Protein AF-A0A2R6DH13-F1 (afdb_monomer)

Secondary structure (DSSP, 8-state):
---------HHHHHHHHHHHHHT-SSS-TTTTTTS------TT--------EEEEEEEEEEESTT---------EEE-TT--------S--TT-EEEEEEEEEEESS---------

pLDDT: mean 70.2, std 15.45, range [41.0, 91.19]

Sequence (116 aa):
MTDDNFKLTRRKALAGLTTIGIAGVGAGMGTSALFSDEEEFENNSIEAGELDLFVDYATSVTQDGVDTGSTTNDGTIQGGVSGKYQISDVKPGDSGFLVFCPKIVDNPGWLFVGMH

Foldseek 3Di:
DDPPDPDCDPVNVVVVVVVVVVVPPPDDPPCCVVPVPPPPPPDPPPPVDDWWKKKWKFKDKDDPPDDFVFDGDTGMDTDPDDDDGDDGDDDVPMDMDMDIDMDTPDDDDDDDDDDD

Mean predicted aligned error: 17.82 Å

Solvent-accessible surface area (backbone atoms only — not comparable to full-atom values): 8038 Å² total; per-residue (Å²): 142,80,87,80,75,81,81,83,44,75,66,57,54,50,52,52,50,57,60,52,59,71,72,61,86,77,83,58,95,77,50,62,76,77,69,56,81,70,78,81,56,90,79,66,75,84,68,77,77,70,80,47,63,39,36,34,37,43,46,46,76,47,54,94,88,59,90,61,79,48,53,70,63,68,51,74,42,52,83,97,60,87,88,83,82,48,84,43,86,86,51,96,88,49,48,67,52,78,48,80,49,76,44,74,41,98,46,94,80,86,89,82,89,85,86,132

Structure (mmCIF, N/CA/C/O backbone):
data_AF-A0A2R6DH13-F1
#
_entry.id   AF-A0A2R6DH13-F1
#
loop_
_atom_site.group_PDB
_atom_site.id
_atom_site.type_symbol
_atom_site.label_atom_id
_atom_site.label_alt_id
_atom_site.label_comp_id
_atom_site.label_asym_id
_atom_site.label_entity_id
_atom_site.label_seq_id
_atom_site.pdbx_PDB_ins_co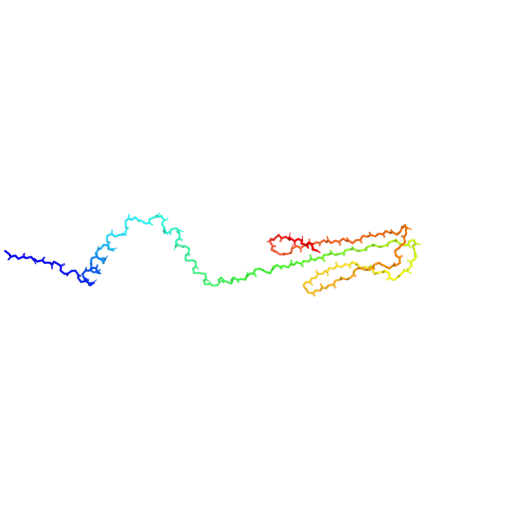de
_atom_site.Cartn_x
_atom_site.Cartn_y
_atom_site.Cartn_z
_atom_site.occupancy
_atom_site.B_iso_or_equiv
_atom_site.auth_seq_id
_atom_site.auth_comp_id
_atom_site.auth_asym_id
_atom_site.auth_atom_id
_atom_site.pdbx_PDB_model_num
ATOM 1 N N . MET A 1 1 ? -16.814 -10.954 90.587 1.00 43.72 1 MET A N 1
ATOM 2 C CA . MET A 1 1 ? -16.409 -11.792 89.443 1.00 43.72 1 MET A CA 1
ATOM 3 C C . MET A 1 1 ? -17.650 -12.075 88.626 1.00 43.72 1 MET A C 1
ATOM 5 O O . MET A 1 1 ? -18.471 -12.828 89.125 1.00 43.72 1 MET A O 1
ATOM 9 N N . THR A 1 2 ? -17.767 -11.459 87.446 1.00 43.88 2 THR A N 1
ATOM 10 C CA . THR A 1 2 ? -18.443 -12.034 86.269 1.00 43.88 2 THR A CA 1
ATOM 11 C C . THR A 1 2 ? -17.849 -11.341 85.042 1.00 43.88 2 THR A C 1
ATOM 13 O O . THR A 1 2 ? -18.184 -10.197 84.749 1.00 43.88 2 THR A O 1
ATOM 16 N N . ASP A 1 3 ? -16.900 -11.997 84.378 1.00 54.19 3 ASP A N 1
ATOM 17 C CA . ASP A 1 3 ? -16.375 -11.567 83.081 1.00 54.19 3 ASP A CA 1
ATOM 18 C C . ASP A 1 3 ? -17.314 -12.075 81.981 1.00 54.19 3 ASP A C 1
ATOM 20 O O . ASP A 1 3 ? -17.103 -13.141 81.394 1.00 54.19 3 ASP A O 1
ATOM 24 N N . ASP A 1 4 ? -18.380 -11.322 81.711 1.00 56.56 4 ASP A N 1
ATOM 25 C CA . ASP A 1 4 ? -19.284 -11.614 80.600 1.00 56.56 4 ASP A CA 1
ATOM 26 C C . ASP A 1 4 ? -18.628 -11.209 79.274 1.00 56.56 4 ASP A C 1
ATOM 28 O O . ASP A 1 4 ? -18.789 -10.108 78.746 1.00 56.56 4 ASP A O 1
ATOM 32 N N . ASN A 1 5 ? -17.852 -12.135 78.715 1.00 55.94 5 ASN A N 1
ATOM 33 C CA . ASN A 1 5 ? -17.324 -12.021 77.363 1.00 55.94 5 ASN A CA 1
ATOM 34 C C . ASN A 1 5 ? -18.485 -12.111 76.359 1.00 55.94 5 ASN A C 1
ATOM 36 O O . ASN A 1 5 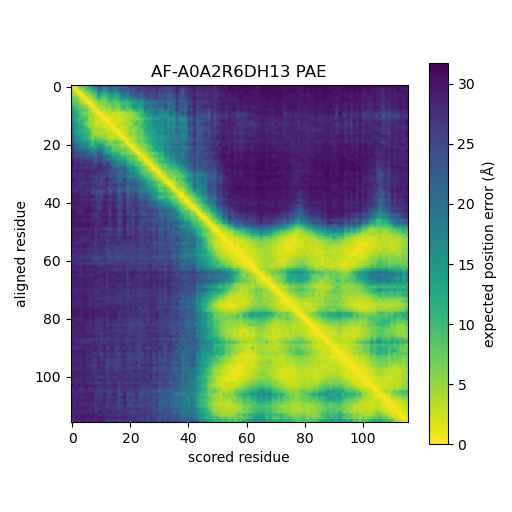? -19.015 -13.193 76.084 1.00 55.94 5 ASN A O 1
ATOM 40 N N . PHE A 1 6 ? -18.887 -10.973 75.786 1.00 62.09 6 PHE A N 1
ATOM 41 C CA . PHE A 1 6 ? -19.906 -10.907 74.738 1.00 62.09 6 PHE A CA 1
ATOM 42 C C . PHE A 1 6 ? -19.465 -11.699 73.496 1.00 62.09 6 PHE A C 1
ATOM 44 O O . PHE A 1 6 ? -18.743 -11.216 72.627 1.00 62.09 6 PHE A O 1
ATOM 51 N N . LYS A 1 7 ? -19.935 -12.944 73.383 1.00 63.62 7 LYS A N 1
ATOM 52 C CA . LYS A 1 7 ? -19.688 -13.810 72.224 1.00 63.62 7 LYS A CA 1
ATOM 53 C C . LYS A 1 7 ? -20.503 -13.314 71.021 1.00 63.62 7 LYS A C 1
ATOM 55 O O . LYS A 1 7 ? -21.699 -13.599 70.890 1.00 63.62 7 LYS A O 1
ATOM 60 N N . LEU A 1 8 ? -19.862 -12.539 70.147 1.00 63.66 8 LEU A N 1
ATOM 61 C CA . LEU A 1 8 ? -20.424 -12.062 68.881 1.00 63.66 8 LEU A CA 1
ATOM 62 C C . LEU A 1 8 ? -20.493 -13.223 67.877 1.00 63.66 8 LEU A C 1
ATOM 64 O O . LEU A 1 8 ? -19.478 -13.732 67.409 1.00 63.66 8 LEU A O 1
ATOM 68 N N . THR A 1 9 ? -21.704 -13.681 67.557 1.00 71.00 9 THR A N 1
ATOM 69 C CA . THR A 1 9 ? -21.933 -14.721 66.542 1.00 71.00 9 THR A CA 1
ATOM 70 C C . THR A 1 9 ? -22.119 -14.085 65.164 1.00 71.00 9 THR A C 1
ATOM 72 O O . THR A 1 9 ? -22.640 -12.975 65.063 1.00 71.00 9 THR A O 1
ATOM 75 N N . ARG A 1 10 ? -21.764 -14.793 64.079 1.00 70.56 10 ARG A N 1
ATOM 76 C CA . ARG A 1 10 ? -21.948 -14.314 62.687 1.00 70.56 10 ARG A CA 1
ATOM 77 C C . ARG A 1 10 ? -23.367 -13.782 62.419 1.00 70.56 10 ARG A C 1
ATOM 79 O O . ARG A 1 10 ? -23.531 -12.805 61.705 1.00 70.56 10 ARG A O 1
ATOM 86 N N . ARG A 1 11 ? -24.387 -14.368 63.058 1.00 77.06 11 ARG A N 1
ATOM 87 C CA . ARG A 1 11 ? -25.788 -13.914 62.992 1.00 77.06 11 ARG A CA 1
ATOM 88 C C . ARG A 1 11 ? -26.033 -12.577 63.705 1.00 77.06 11 ARG A C 1
ATOM 90 O O . ARG A 1 11 ? -26.818 -11.782 63.211 1.00 77.06 11 ARG A O 1
ATOM 97 N N . LYS A 1 12 ? -25.368 -12.313 64.837 1.00 70.00 12 LYS A N 1
ATOM 98 C CA . LYS A 1 12 ? -25.432 -11.012 65.529 1.00 70.00 12 LYS A CA 1
ATOM 99 C C . LYS A 1 12 ? -24.699 -9.921 64.742 1.00 70.00 12 LYS A C 1
ATOM 101 O O . LYS A 1 12 ? -25.188 -8.802 64.681 1.00 70.00 12 LYS A O 1
ATOM 106 N N . ALA A 1 13 ? -23.587 -10.264 64.088 1.00 71.19 13 ALA A N 1
ATOM 107 C CA . ALA A 1 13 ? -22.906 -9.360 63.159 1.00 71.19 13 ALA A CA 1
ATOM 108 C C . ALA A 1 13 ? -23.771 -9.051 61.919 1.00 71.19 13 ALA A C 1
ATOM 110 O O . ALA A 1 13 ? -23.886 -7.893 61.531 1.00 71.19 13 ALA A O 1
ATOM 111 N N . LEU A 1 14 ? -24.446 -10.060 61.352 1.00 69.12 14 LEU A N 1
ATOM 112 C CA . LEU A 1 14 ? -25.381 -9.880 60.236 1.00 69.12 14 LEU A CA 1
ATOM 113 C C . LEU A 1 14 ? -26.589 -9.020 60.632 1.00 69.12 14 LEU A C 1
ATOM 115 O O . LEU A 1 14 ? -26.951 -8.114 59.893 1.00 69.12 14 LEU A O 1
ATOM 119 N N . ALA A 1 15 ? -27.159 -9.246 61.820 1.00 69.69 15 ALA A N 1
ATOM 120 C CA . ALA A 1 15 ? -28.224 -8.401 62.357 1.00 69.69 15 ALA A CA 1
ATOM 121 C C . ALA A 1 15 ? -27.760 -6.937 62.517 1.00 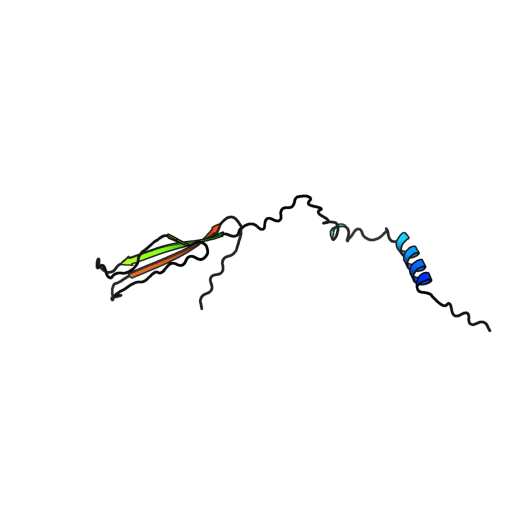69.69 15 ALA A C 1
ATOM 123 O O . ALA A 1 15 ? -28.481 -6.018 62.135 1.00 69.69 15 ALA A O 1
ATOM 124 N N . GLY A 1 16 ? -26.524 -6.720 62.984 1.00 61.78 16 GLY A N 1
ATOM 125 C CA . GLY A 1 16 ? -25.912 -5.389 63.053 1.00 61.78 16 GLY A CA 1
ATOM 126 C C . GLY A 1 16 ? -25.751 -4.719 61.680 1.00 61.78 16 GLY A C 1
ATOM 127 O O . GLY A 1 16 ? -26.085 -3.546 61.523 1.00 61.78 16 GLY A O 1
ATOM 128 N N . LEU A 1 17 ? -25.323 -5.464 60.657 1.00 61.66 17 LEU A N 1
ATOM 129 C CA . LEU A 1 17 ? -25.233 -4.960 59.279 1.00 61.66 17 LEU A CA 1
ATOM 130 C C . LEU A 1 17 ? -26.610 -4.626 58.691 1.00 61.66 17 LEU A C 1
ATOM 132 O O . LEU A 1 17 ? -26.756 -3.583 58.059 1.00 61.66 17 LEU A O 1
ATOM 136 N N . THR A 1 18 ? -27.635 -5.447 58.948 1.00 57.75 18 THR A N 1
ATOM 137 C CA . THR A 1 18 ? -29.004 -5.153 58.487 1.00 57.75 18 THR A CA 1
ATOM 138 C C . THR A 1 18 ? -29.560 -3.872 59.105 1.00 57.75 18 THR A C 1
ATOM 140 O O . THR A 1 18 ? -30.230 -3.110 58.418 1.00 57.75 18 THR A O 1
ATOM 143 N N . THR A 1 19 ? -29.231 -3.577 60.369 1.00 57.34 19 THR A N 1
ATOM 144 C CA . THR A 1 19 ? -29.657 -2.326 61.015 1.00 57.34 19 THR A CA 1
ATOM 145 C C . THR A 1 19 ? -28.920 -1.095 60.487 1.00 57.34 19 THR A C 1
ATOM 147 O O . THR A 1 19 ? -29.519 -0.028 60.397 1.00 57.34 19 THR A O 1
ATOM 150 N N . ILE A 1 20 ? -27.651 -1.234 60.082 1.00 56.09 20 ILE A N 1
ATOM 151 C CA . ILE A 1 20 ? -26.875 -0.146 59.462 1.00 56.09 20 ILE A CA 1
ATOM 152 C C . ILE A 1 20 ? -27.357 0.112 58.023 1.00 56.09 20 ILE A C 1
ATOM 154 O O . ILE A 1 20 ? -27.427 1.262 57.598 1.00 56.09 20 ILE A O 1
ATOM 158 N N . GLY A 1 21 ? -27.768 -0.935 57.298 1.00 53.94 21 GLY A N 1
ATOM 159 C CA . GLY A 1 21 ? -28.268 -0.832 55.923 1.00 53.94 21 GLY A CA 1
ATOM 160 C C . GLY A 1 21 ? -29.558 -0.017 55.765 1.00 53.94 21 GLY A C 1
ATOM 161 O O . GLY A 1 21 ? -29.743 0.615 54.732 1.00 53.94 21 GLY A O 1
ATOM 162 N N . ILE A 1 22 ? -30.425 0.039 56.785 1.00 54.12 22 ILE A N 1
ATOM 163 C CA . ILE A 1 22 ? -31.686 0.807 56.720 1.00 54.12 22 ILE A CA 1
ATOM 164 C C . ILE A 1 22 ? -31.445 2.319 56.903 1.00 54.12 22 ILE A C 1
ATOM 166 O O . ILE A 1 22 ? -32.172 3.132 56.338 1.00 54.12 22 ILE A O 1
ATOM 170 N N . ALA A 1 23 ? -30.401 2.719 57.636 1.00 53.97 23 ALA A N 1
ATOM 171 C CA . ALA A 1 23 ? -30.049 4.131 57.833 1.00 53.97 23 ALA A CA 1
ATOM 172 C C . ALA A 1 23 ? -29.197 4.722 56.685 1.00 53.97 23 ALA A C 1
ATOM 174 O O . ALA A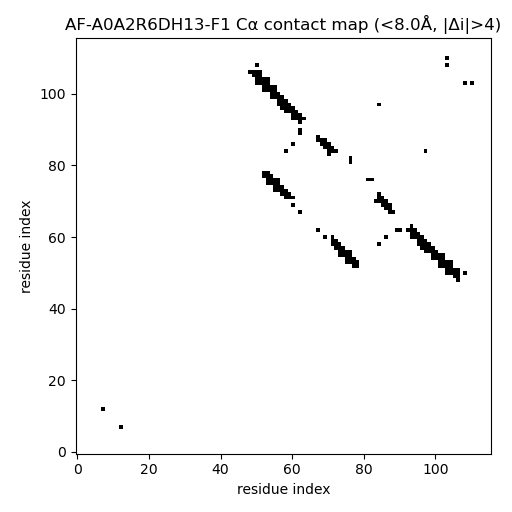 1 23 ? -28.893 5.913 56.684 1.00 53.97 23 ALA A O 1
ATOM 175 N N . GLY A 1 24 ? -28.807 3.900 55.706 1.00 54.53 24 GLY A N 1
ATOM 176 C CA . GLY A 1 24 ? -27.848 4.232 54.651 1.00 54.53 24 GLY A CA 1
ATOM 177 C C . GLY A 1 24 ? -28.440 4.749 53.338 1.00 54.53 24 GLY A C 1
ATOM 178 O O . GLY A 1 24 ? -27.816 4.559 52.302 1.00 54.53 24 GLY A O 1
ATOM 179 N N . VAL A 1 25 ? -29.607 5.402 53.342 1.00 54.56 25 VAL A N 1
ATOM 180 C CA . VAL A 1 25 ? -30.207 6.008 52.124 1.00 54.56 25 VAL A CA 1
ATOM 181 C C . VAL A 1 25 ? -29.790 7.487 51.946 1.00 54.56 25 VAL A C 1
ATOM 183 O O . VAL A 1 25 ? -30.427 8.246 51.227 1.00 54.56 25 VAL A O 1
ATOM 186 N N . GLY A 1 26 ? -28.730 7.936 52.632 1.00 57.53 26 GLY A N 1
ATOM 187 C CA . GLY A 1 26 ? -28.455 9.369 52.840 1.00 57.53 26 GLY A CA 1
ATOM 188 C C . GLY A 1 26 ? -27.191 9.966 52.211 1.00 57.53 26 GLY A C 1
ATOM 189 O O . GLY A 1 26 ? -27.008 11.174 52.302 1.00 57.53 26 GLY A O 1
ATOM 190 N N . ALA A 1 27 ? -26.307 9.188 51.584 1.00 56.62 27 ALA A N 1
ATOM 191 C CA . ALA A 1 27 ? -25.097 9.732 50.956 1.00 56.62 27 ALA A CA 1
ATOM 192 C C . ALA A 1 27 ? -24.639 8.831 49.806 1.00 56.62 27 ALA A C 1
ATOM 194 O O . ALA A 1 27 ? -23.791 7.960 49.971 1.00 56.62 27 ALA A O 1
ATOM 195 N N . GLY A 1 28 ? -25.250 9.030 48.640 1.00 45.88 28 GLY A N 1
ATOM 196 C CA . GLY A 1 28 ? -24.933 8.272 47.431 1.00 45.88 28 GLY A CA 1
ATOM 197 C C . GLY A 1 28 ? -25.352 8.944 46.124 1.00 45.88 28 GLY A C 1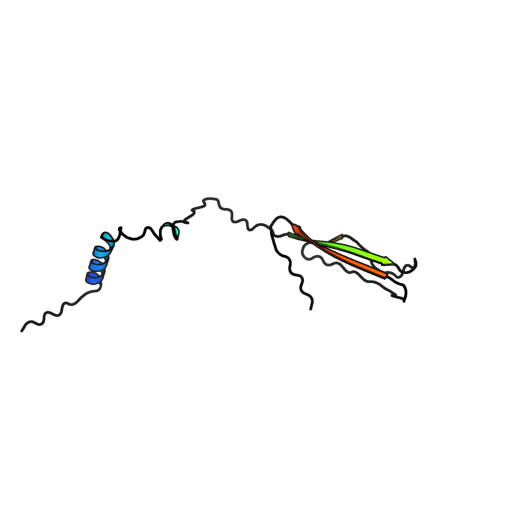
ATOM 198 O O . GLY A 1 28 ? -25.294 8.299 45.086 1.00 45.88 28 GLY A O 1
ATOM 199 N N . MET A 1 29 ? -25.708 10.238 46.133 1.00 50.62 29 MET A N 1
ATOM 200 C CA . MET A 1 29 ? -25.954 11.030 44.909 1.00 50.62 29 MET A CA 1
ATOM 201 C C . MET A 1 29 ? -24.665 11.350 44.114 1.00 50.62 29 MET A C 1
ATOM 203 O O . MET A 1 29 ? -24.599 12.345 43.404 1.00 50.62 29 MET A O 1
ATOM 207 N N . GLY A 1 30 ? -23.605 10.555 44.273 1.00 49.81 30 GLY A N 1
ATOM 208 C CA . GLY A 1 30 ? -22.388 10.641 43.458 1.00 49.81 30 GLY A CA 1
ATOM 209 C C . GLY A 1 30 ? -22.211 9.443 42.526 1.00 49.81 30 GLY A C 1
ATOM 210 O O . GLY A 1 30 ? -21.567 9.566 41.491 1.00 49.81 30 GLY A O 1
ATOM 211 N N . THR A 1 31 ? -22.799 8.291 42.862 1.00 48.03 31 THR A N 1
ATOM 212 C CA . THR A 1 31 ? -22.587 7.019 42.150 1.00 48.03 31 THR A CA 1
ATOM 213 C C . THR A 1 31 ? -23.822 6.499 41.420 1.00 48.03 31 THR A C 1
ATOM 215 O O . THR A 1 31 ? -23.683 5.587 40.611 1.00 48.03 31 THR A O 1
ATOM 218 N N . SER A 1 32 ? -25.001 7.109 41.591 1.00 46.50 32 SER A N 1
ATOM 219 C CA . SER A 1 32 ? -26.169 6.802 40.752 1.00 46.50 32 SER A CA 1
ATOM 220 C C . SER A 1 32 ? -26.049 7.338 39.323 1.00 46.50 32 SER A C 1
ATOM 222 O O . SER A 1 32 ? -26.908 7.032 38.525 1.00 46.50 32 SER A O 1
ATOM 224 N N . ALA A 1 33 ? -25.026 8.126 38.975 1.00 51.78 33 ALA A N 1
ATOM 225 C CA . ALA A 1 33 ? -24.698 8.424 37.574 1.00 51.78 33 ALA A CA 1
ATOM 226 C C . ALA A 1 33 ? -23.667 7.439 36.991 1.00 51.78 33 ALA A C 1
ATOM 228 O O . ALA A 1 33 ? -23.553 7.318 35.781 1.00 51.78 33 ALA A O 1
ATOM 229 N N . LEU A 1 34 ? -22.913 6.734 37.845 1.00 50.06 34 LEU A N 1
ATOM 230 C CA . LEU A 1 34 ? -21.838 5.831 37.418 1.00 50.06 34 LEU A CA 1
ATOM 231 C C . LEU A 1 34 ? -22.332 4.396 37.171 1.00 50.06 34 LEU A C 1
ATOM 233 O O . LEU A 1 34 ? -21.699 3.657 36.429 1.00 50.06 34 LEU A O 1
ATOM 237 N N . PHE A 1 35 ? -23.458 4.018 37.783 1.00 41.22 35 PHE A N 1
ATOM 238 C CA . PHE A 1 35 ? -24.103 2.708 37.615 1.00 41.22 35 PHE A CA 1
ATOM 239 C C . PHE A 1 35 ? -25.582 2.817 37.201 1.00 41.22 35 PHE A C 1
ATOM 241 O O . PHE A 1 35 ? -26.340 1.878 37.407 1.00 41.22 35 PHE A O 1
ATOM 248 N N . SER A 1 36 ? -26.010 3.974 36.674 1.00 44.97 36 SER A N 1
ATOM 249 C CA . SER A 1 36 ? -27.341 4.136 36.057 1.00 44.97 36 SER A CA 1
ATOM 250 C C . SER A 1 36 ? -27.334 3.954 34.546 1.00 44.97 36 SER A C 1
ATOM 252 O O . SER A 1 36 ? -28.418 3.957 33.967 1.00 44.97 36 SER A O 1
ATOM 254 N N . ASP A 1 37 ? -26.186 3.731 33.909 1.00 46.72 37 ASP A N 1
ATOM 255 C CA . ASP A 1 37 ? -26.219 3.112 32.582 1.00 46.72 37 ASP A CA 1
ATOM 256 C C . ASP A 1 37 ? -26.416 1.604 32.760 1.00 46.72 37 ASP A C 1
ATOM 258 O O . ASP A 1 37 ? -25.520 0.785 32.585 1.00 46.72 37 ASP A O 1
ATOM 262 N N . GLU A 1 38 ? -27.627 1.263 33.189 1.00 47.97 38 GLU A N 1
ATOM 263 C CA . GLU A 1 38 ? -28.295 0.014 32.859 1.00 47.97 38 GLU A CA 1
ATOM 264 C C . GLU A 1 38 ? -29.206 0.359 31.670 1.00 47.97 38 GLU A C 1
ATOM 266 O O . GLU A 1 38 ? -30.408 0.576 31.826 1.00 47.97 38 GLU A O 1
ATOM 271 N N . GLU A 1 39 ? -28.623 0.518 30.478 1.00 43.47 39 GLU A N 1
ATOM 272 C CA . GLU A 1 39 ? -29.422 0.522 29.253 1.00 43.47 39 GLU A CA 1
ATOM 273 C C . GLU A 1 39 ? -29.837 -0.920 28.954 1.00 43.47 39 GLU A C 1
ATOM 275 O O . GLU A 1 39 ? -29.101 -1.712 28.360 1.00 43.47 39 GLU A O 1
ATOM 280 N N . GLU A 1 40 ? -31.053 -1.263 29.370 1.00 49.03 40 GLU A N 1
ATOM 281 C CA . GLU A 1 40 ? -31.803 -2.370 28.794 1.00 49.03 40 GLU A CA 1
ATOM 282 C C . GLU A 1 40 ? -32.162 -1.992 27.354 1.00 49.03 40 GLU A C 1
ATOM 284 O O . GLU A 1 40 ? -33.221 -1.439 27.058 1.00 49.03 40 GLU A O 1
ATOM 289 N N . PHE A 1 41 ? -31.245 -2.255 26.430 1.00 43.62 41 PHE A N 1
ATOM 290 C CA . PHE A 1 41 ? -31.574 -2.192 25.023 1.00 43.62 41 PHE A CA 1
ATOM 291 C C . PHE A 1 41 ? -32.239 -3.498 24.583 1.00 43.62 41 PHE A C 1
ATOM 293 O O . PHE A 1 41 ? -31.611 -4.360 23.959 1.00 43.62 41 PHE A O 1
ATOM 300 N N . GLU A 1 42 ? -33.526 -3.654 24.866 1.00 46.41 42 GLU A N 1
ATOM 301 C CA . GLU A 1 42 ? -34.333 -4.613 24.116 1.00 46.41 42 GLU A CA 1
ATOM 302 C C . GLU A 1 42 ? -34.314 -4.172 22.637 1.00 46.41 42 GLU A C 1
ATOM 304 O O . GLU A 1 42 ? -34.983 -3.215 22.253 1.00 46.41 42 GLU A O 1
ATOM 309 N N . ASN A 1 43 ? -33.481 -4.845 21.831 1.00 43.31 43 ASN A N 1
ATOM 310 C CA . ASN A 1 43 ? -33.137 -4.587 20.419 1.00 43.31 43 ASN A CA 1
ATOM 311 C C . ASN A 1 43 ? -31.873 -3.753 20.111 1.00 43.31 43 ASN A C 1
ATOM 313 O O . ASN A 1 43 ? -31.758 -3.276 18.979 1.00 43.31 43 ASN A O 1
ATOM 317 N N . ASN A 1 44 ? -30.877 -3.618 20.998 1.00 41.00 44 ASN A N 1
ATOM 318 C CA . ASN A 1 44 ? -29.552 -3.197 20.504 1.00 41.00 44 ASN A CA 1
ATOM 319 C C . ASN A 1 44 ? -28.885 -4.377 19.796 1.00 41.00 44 ASN A C 1
ATOM 321 O O . ASN A 1 44 ? -28.210 -5.212 20.398 1.00 41.00 44 ASN A O 1
ATOM 325 N N . SER A 1 45 ? -29.113 -4.454 18.488 1.00 46.69 45 SER A N 1
ATOM 326 C CA . SER A 1 45 ? -28.174 -5.115 17.597 1.00 46.69 45 SER A CA 1
ATOM 327 C C . SER A 1 45 ? -26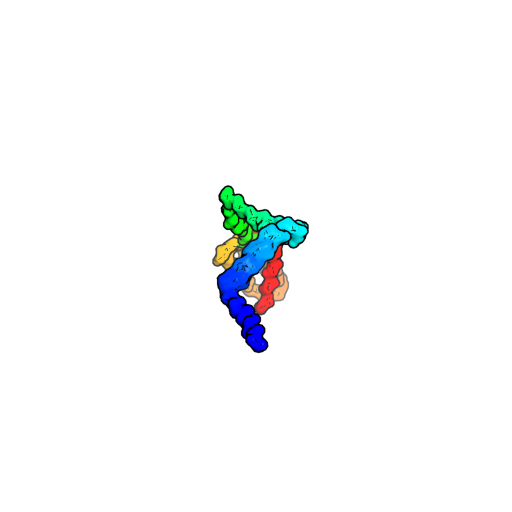.855 -4.357 17.707 1.00 46.69 45 SER A C 1
ATOM 329 O O . SER A 1 45 ? -26.695 -3.310 17.082 1.00 46.69 45 SER A O 1
ATOM 331 N N . ILE A 1 46 ? -25.905 -4.872 18.495 1.00 50.22 46 ILE A N 1
ATOM 332 C CA . ILE A 1 46 ? -24.503 -4.477 18.345 1.00 50.22 46 ILE A CA 1
ATOM 333 C C . ILE A 1 46 ? -24.026 -5.104 17.037 1.00 50.22 46 ILE A C 1
ATOM 335 O O . ILE A 1 46 ? -23.369 -6.143 17.001 1.00 50.22 46 ILE A O 1
ATOM 339 N N . GLU A 1 47 ? -24.431 -4.481 15.940 1.00 51.38 47 GLU A N 1
ATOM 340 C CA . GLU A 1 47 ? -23.805 -4.666 14.652 1.00 51.38 47 GLU A CA 1
ATOM 341 C C . GLU A 1 47 ? -22.511 -3.862 14.732 1.00 51.38 47 GLU A C 1
ATOM 343 O O . GLU A 1 47 ? -22.498 -2.636 14.614 1.00 51.38 47 GLU A O 1
ATOM 348 N N . ALA A 1 48 ? -21.413 -4.542 15.068 1.00 54.78 48 ALA A N 1
ATOM 349 C CA . ALA A 1 48 ? -20.101 -3.960 14.855 1.00 54.78 48 ALA A CA 1
ATOM 350 C C . ALA A 1 48 ? -20.037 -3.584 13.369 1.00 54.78 48 ALA A C 1
ATOM 352 O O . ALA A 1 48 ? -20.140 -4.468 12.520 1.00 54.78 48 ALA A O 1
ATOM 353 N N . GLY A 1 49 ? -19.953 -2.285 13.067 1.00 54.94 49 GLY A N 1
ATOM 354 C CA . GLY A 1 49 ? -19.877 -1.817 11.686 1.00 54.94 49 GLY A CA 1
ATOM 355 C C . GLY A 1 49 ? -18.739 -2.517 10.944 1.00 54.94 49 GLY A C 1
ATOM 356 O O . GLY A 1 49 ? -17.678 -2.772 11.520 1.00 54.94 49 GLY A O 1
ATOM 357 N N . GLU A 1 50 ? -18.965 -2.851 9.678 1.00 65.94 50 GLU A N 1
ATOM 358 C CA . GLU A 1 50 ? -17.925 -3.409 8.819 1.00 65.94 50 GLU A CA 1
ATOM 359 C C . GLU A 1 50 ? -16.890 -2.316 8.514 1.00 65.94 50 GLU A C 1
ATOM 361 O O . GLU A 1 50 ? -17.236 -1.184 8.174 1.00 65.94 50 GLU A O 1
ATOM 366 N N . LEU A 1 51 ? -15.608 -2.634 8.704 1.00 69.81 51 LEU A N 1
ATOM 367 C CA . LEU A 1 51 ? -14.509 -1.777 8.275 1.00 69.81 51 LEU A CA 1
ATOM 368 C C . LEU A 1 51 ? -13.990 -2.328 6.955 1.00 69.81 51 LEU A C 1
ATOM 370 O O . LEU A 1 51 ? -13.259 -3.321 6.962 1.00 69.81 51 LEU A O 1
ATOM 374 N N . ASP A 1 52 ? -14.335 -1.668 5.854 1.00 77.94 52 ASP A N 1
ATOM 375 C CA . ASP A 1 52 ? -13.864 -2.073 4.535 1.00 77.94 52 ASP A CA 1
ATOM 376 C C . ASP A 1 52 ? -12.659 -1.225 4.096 1.00 77.94 52 ASP A C 1
ATOM 378 O O . ASP A 1 52 ? -12.670 0.015 4.136 1.00 77.94 52 ASP A O 1
ATOM 382 N N . LEU A 1 53 ? -11.576 -1.911 3.721 1.00 81.75 53 LEU A N 1
ATOM 383 C CA . LEU A 1 53 ? -10.314 -1.300 3.308 1.00 81.75 53 LEU A CA 1
ATOM 384 C C . LEU A 1 53 ? -10.041 -1.630 1.853 1.00 81.75 53 LEU A C 1
ATOM 386 O O . LEU A 1 53 ? -9.624 -2.739 1.516 1.00 81.75 53 LEU A O 1
ATOM 390 N N . PHE A 1 54 ? -10.106 -0.585 1.040 1.00 85.31 54 PHE A N 1
ATOM 391 C CA . PHE A 1 54 ? -9.796 -0.662 -0.366 1.00 85.31 54 PHE A CA 1
ATOM 392 C C . PHE A 1 54 ? -8.424 -0.072 -0.656 1.00 85.31 54 PHE A C 1
ATOM 394 O O . PHE A 1 54 ? -8.057 0.977 -0.128 1.00 85.31 54 PHE A O 1
ATOM 401 N N . VAL A 1 55 ? -7.687 -0.702 -1.571 1.00 86.06 55 VAL A N 1
ATOM 402 C CA . VAL A 1 55 ? -6.460 -0.131 -2.134 1.00 86.06 55 VAL A CA 1
ATOM 403 C C . VAL A 1 55 ? -6.611 -0.016 -3.640 1.00 86.06 55 VAL A C 1
ATOM 405 O O . VAL A 1 55 ? -6.582 -1.020 -4.351 1.00 86.06 55 VAL A O 1
ATOM 408 N N . ASP A 1 56 ? -6.763 1.211 -4.127 1.00 88.81 56 ASP A N 1
ATOM 409 C CA . ASP A 1 56 ? -6.642 1.480 -5.555 1.00 88.81 56 ASP A CA 1
ATOM 410 C C . ASP A 1 56 ? -5.155 1.562 -5.915 1.00 88.81 56 ASP A C 1
ATOM 412 O O . ASP A 1 56 ? -4.348 2.093 -5.145 1.00 88.81 56 ASP A O 1
ATOM 416 N N . TYR A 1 57 ? -4.774 1.023 -7.069 1.00 88.44 57 TYR A N 1
ATOM 417 C CA . TYR A 1 57 ? -3.407 1.081 -7.561 1.00 88.44 57 TYR A CA 1
ATOM 418 C C . TYR A 1 57 ? -3.364 1.480 -9.029 1.00 88.44 57 TYR A C 1
ATOM 420 O O . TYR A 1 57 ? -4.242 1.118 -9.814 1.00 88.44 57 TYR A O 1
ATOM 428 N N . ALA A 1 58 ? -2.319 2.224 -9.379 1.00 87.25 58 ALA A N 1
ATOM 429 C CA . ALA A 1 58 ? -2.029 2.605 -10.750 1.00 87.25 58 ALA A CA 1
ATOM 430 C C . ALA A 1 58 ? -0.563 2.329 -11.074 1.00 87.25 58 ALA A C 1
ATOM 432 O O . ALA A 1 58 ? 0.320 2.576 -10.241 1.00 87.25 58 ALA A O 1
ATOM 433 N N . THR A 1 59 ? -0.305 1.827 -12.278 1.00 88.38 59 THR A N 1
ATOM 434 C CA . THR A 1 59 ? 1.041 1.483 -12.734 1.00 88.38 59 THR A CA 1
ATOM 435 C C . THR A 1 59 ? 1.344 2.069 -14.098 1.00 88.38 59 THR A C 1
ATOM 437 O O . THR A 1 59 ? 0.510 2.114 -14.997 1.00 88.38 59 THR A O 1
ATOM 440 N N . SER A 1 60 ? 2.582 2.512 -14.272 1.00 86.56 60 SER A N 1
ATOM 441 C CA . SER A 1 60 ? 3.062 3.007 -15.554 1.00 86.56 60 SER A CA 1
ATOM 442 C C . SER A 1 60 ? 4.507 2.611 -15.762 1.00 86.56 60 SER A C 1
ATOM 444 O O . SER A 1 60 ? 5.313 2.667 -14.831 1.00 86.56 60 SER A O 1
ATOM 446 N N . VAL A 1 61 ? 4.825 2.255 -17.002 1.00 88.75 61 VAL A N 1
ATOM 447 C CA . VAL A 1 61 ? 6.178 1.977 -17.464 1.00 88.75 61 VAL A CA 1
ATOM 448 C C . VAL A 1 61 ? 6.380 2.634 -18.828 1.00 88.75 61 VAL A C 1
ATOM 450 O O . VAL A 1 61 ? 5.479 2.665 -19.663 1.00 88.75 61 VAL A O 1
ATOM 453 N N . THR A 1 62 ? 7.563 3.186 -19.056 1.00 88.38 62 THR A N 1
ATOM 454 C CA . THR A 1 62 ? 8.005 3.751 -20.331 1.00 88.38 62 THR A CA 1
ATOM 455 C C . THR A 1 62 ? 9.370 3.165 -20.659 1.00 88.38 62 THR A C 1
ATOM 457 O O . THR A 1 62 ? 10.322 3.384 -19.912 1.00 88.38 62 THR A O 1
ATOM 460 N N . GLN A 1 63 ? 9.443 2.430 -21.772 1.00 88.06 63 GLN A N 1
ATOM 461 C CA . GLN A 1 63 ? 10.651 1.752 -22.266 1.00 88.06 63 GLN A CA 1
ATOM 462 C C . GLN A 1 63 ? 10.868 2.052 -23.752 1.00 88.06 63 GLN A C 1
ATOM 464 O O . GLN A 1 63 ? 10.939 1.152 -24.584 1.00 88.06 63 GLN A O 1
ATOM 469 N N . ASP A 1 64 ? 10.853 3.343 -24.099 1.00 85.06 64 ASP A N 1
ATOM 470 C CA . ASP A 1 64 ? 11.119 3.836 -25.463 1.00 85.06 64 ASP A CA 1
ATOM 471 C C . ASP A 1 64 ? 10.259 3.168 -26.566 1.00 85.06 64 ASP A C 1
ATOM 473 O O . ASP A 1 64 ? 10.686 2.956 -27.697 1.00 85.06 64 ASP A O 1
ATOM 477 N N . GLY A 1 65 ? 9.023 2.782 -26.221 1.00 75.62 65 GLY A N 1
ATOM 478 C CA . GLY A 1 65 ? 8.082 2.125 -27.138 1.00 75.62 65 GLY A CA 1
ATOM 479 C C . GLY A 1 65 ? 8.349 0.637 -27.407 1.00 75.62 65 GLY A C 1
ATOM 480 O O . GLY A 1 65 ? 7.716 0.068 -28.296 1.00 75.62 65 GLY A O 1
ATOM 481 N N . VAL A 1 66 ? 9.253 0.001 -26.659 1.00 74.94 66 VAL A N 1
ATOM 482 C CA . VAL A 1 66 ? 9.560 -1.432 -26.762 1.00 74.94 66 VAL A CA 1
ATOM 483 C C . VAL A 1 66 ? 8.674 -2.238 -25.811 1.00 74.94 66 VAL A C 1
ATOM 485 O O . VAL A 1 66 ? 8.609 -1.947 -24.618 1.00 74.94 66 VAL A O 1
ATOM 488 N N . ASP A 1 67 ? 8.022 -3.285 -26.323 1.00 77.31 67 ASP A N 1
ATOM 489 C CA . ASP A 1 67 ? 7.332 -4.270 -25.485 1.00 77.31 67 ASP A CA 1
ATOM 490 C C . ASP A 1 67 ? 8.345 -5.283 -24.934 1.00 77.31 67 ASP A C 1
ATOM 492 O O . ASP A 1 67 ? 8.969 -6.045 -25.675 1.00 77.31 67 ASP A O 1
ATOM 496 N N . THR A 1 68 ? 8.536 -5.257 -23.619 1.00 78.62 68 THR A N 1
ATOM 497 C CA . THR A 1 68 ? 9.488 -6.103 -22.887 1.00 78.62 68 THR A CA 1
ATOM 498 C C . THR A 1 68 ? 8.798 -7.216 -22.095 1.00 78.62 68 THR A C 1
ATOM 500 O O . THR A 1 68 ? 9.476 -7.984 -21.405 1.00 78.62 68 THR A O 1
ATOM 503 N N . GLY A 1 69 ? 7.462 -7.299 -22.138 1.00 78.25 69 GLY A N 1
ATOM 504 C CA . GLY A 1 69 ? 6.675 -8.165 -21.255 1.00 78.25 69 GLY A CA 1
ATOM 505 C C . GLY A 1 69 ? 6.471 -7.614 -19.836 1.00 78.25 69 GLY A C 1
ATOM 506 O O . GLY A 1 69 ? 6.146 -8.383 -18.927 1.00 78.25 69 GLY A O 1
ATOM 507 N N . SER A 1 70 ? 6.665 -6.306 -19.632 1.00 80.81 70 SER A N 1
ATOM 508 C CA . SER A 1 70 ? 6.329 -5.630 -18.374 1.00 80.81 70 SER A CA 1
ATOM 509 C C . SER A 1 70 ? 4.817 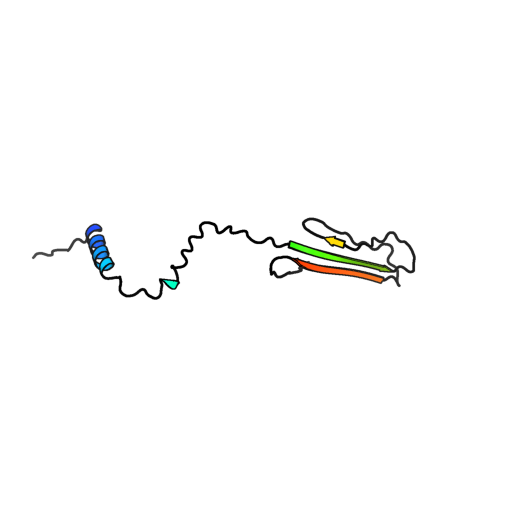-5.644 -18.142 1.00 80.81 70 SER A C 1
ATOM 511 O O . SER A 1 70 ? 4.028 -5.438 -19.061 1.00 80.81 70 SER A O 1
ATOM 513 N N . THR A 1 71 ? 4.388 -5.878 -16.903 1.00 75.00 71 THR A N 1
ATOM 514 C CA . THR A 1 71 ? 2.963 -5.905 -16.556 1.00 75.00 71 THR A CA 1
ATOM 515 C C . THR A 1 71 ? 2.522 -4.520 -16.104 1.00 75.00 71 THR A C 1
ATOM 517 O O . THR A 1 71 ? 2.944 -4.089 -15.034 1.00 75.00 71 THR A O 1
ATOM 520 N N . THR A 1 72 ? 1.653 -3.852 -16.859 1.00 78.62 72 THR A N 1
ATOM 521 C CA . THR A 1 72 ? 0.938 -2.653 -16.401 1.00 78.62 72 THR A CA 1
ATOM 522 C C . THR A 1 72 ? -0.539 -2.970 -16.234 1.00 78.62 72 THR A C 1
ATOM 524 O O . THR A 1 72 ? -1.170 -3.590 -17.090 1.00 78.62 72 THR A O 1
ATOM 527 N N . ASN A 1 73 ? -1.082 -2.598 -15.085 1.00 78.94 73 ASN A N 1
ATOM 528 C CA . ASN A 1 73 ? -2.503 -2.661 -14.807 1.00 78.94 73 ASN A CA 1
ATOM 529 C C . ASN A 1 73 ? -2.875 -1.626 -13.744 1.00 78.94 73 ASN A C 1
ATOM 531 O O . ASN A 1 73 ? -2.070 -1.324 -12.859 1.00 78.94 73 ASN A O 1
ATOM 535 N N . ASP A 1 74 ? -4.107 -1.148 -13.819 1.00 86.31 74 ASP A N 1
ATOM 536 C CA . ASP A 1 74 ? -4.703 -0.262 -12.829 1.00 86.31 74 ASP A CA 1
ATOM 537 C C . ASP A 1 74 ? -5.934 -0.965 -12.264 1.00 86.31 74 ASP A C 1
ATOM 539 O O . ASP A 1 74 ? -6.657 -1.663 -12.982 1.00 86.31 74 ASP A O 1
ATOM 543 N N . GLY A 1 75 ? -6.195 -0.808 -10.971 1.00 85.06 75 GLY A N 1
ATOM 544 C CA . GLY A 1 75 ? -7.345 -1.470 -10.376 1.00 85.06 75 GLY A CA 1
ATOM 545 C C . GLY A 1 75 ? -7.506 -1.242 -8.888 1.00 85.06 75 GLY A C 1
ATOM 546 O O . GLY A 1 75 ? -6.863 -0.390 -8.286 1.00 85.06 75 GLY A O 1
ATOM 547 N N . THR A 1 76 ? -8.385 -2.044 -8.300 1.00 85.94 76 THR A N 1
ATOM 548 C CA . THR A 1 76 ? -8.813 -1.932 -6.909 1.00 85.94 76 THR A CA 1
ATOM 549 C C . THR A 1 76 ? -8.678 -3.297 -6.243 1.00 85.94 76 THR A C 1
ATOM 551 O O . THR A 1 76 ? -9.225 -4.282 -6.736 1.00 85.94 76 THR A O 1
ATOM 554 N N . ILE A 1 77 ? -7.945 -3.370 -5.133 1.00 83.44 77 ILE A N 1
ATOM 555 C CA . ILE A 1 77 ? -7.745 -4.591 -4.346 1.00 83.44 77 ILE A CA 1
ATOM 556 C C . ILE A 1 77 ? -8.575 -4.504 -3.070 1.00 83.44 77 ILE A C 1
ATOM 558 O O . ILE A 1 77 ? -8.357 -3.592 -2.270 1.00 83.44 77 ILE A O 1
ATOM 562 N N . GLN A 1 78 ? -9.479 -5.478 -2.901 1.00 83.69 78 GLN A N 1
ATOM 563 C CA . GLN A 1 78 ? -10.264 -5.738 -1.688 1.00 83.69 78 GLN A CA 1
ATOM 564 C C . GLN A 1 78 ? -9.959 -7.123 -1.147 1.00 83.69 78 GLN A C 1
ATOM 566 O O . GLN A 1 78 ? -9.761 -8.033 -1.945 1.00 83.69 78 GLN A O 1
ATOM 571 N N . GLY A 1 79 ? -9.956 -7.270 0.181 1.00 69.38 79 GLY A N 1
ATOM 572 C CA . GLY A 1 79 ? -10.043 -8.545 0.908 1.00 69.38 79 GLY A CA 1
ATOM 573 C C . GLY A 1 79 ? -9.367 -9.772 0.271 1.00 69.38 79 GLY A C 1
ATOM 574 O O . GLY A 1 79 ? -9.939 -10.444 -0.581 1.00 69.38 79 GLY A O 1
ATOM 575 N N . GLY A 1 80 ? -8.170 -10.144 0.737 1.00 67.94 80 GLY A N 1
ATOM 576 C CA . GLY A 1 80 ? -7.527 -11.423 0.382 1.00 67.94 80 GLY A CA 1
ATOM 577 C C . GLY A 1 80 ? -7.012 -11.546 -1.061 1.00 67.94 80 GLY A C 1
ATOM 578 O O . GLY A 1 80 ? -6.443 -12.578 -1.418 1.00 67.94 80 GLY A O 1
ATOM 579 N N . VAL A 1 81 ? -7.167 -10.509 -1.885 1.00 73.44 81 VAL A N 1
ATOM 580 C CA . VAL A 1 81 ? -6.640 -10.449 -3.254 1.00 73.44 81 VAL A CA 1
ATOM 581 C C . VAL A 1 81 ? -5.248 -9.805 -3.253 1.00 73.44 81 VAL A C 1
ATOM 583 O O . VAL A 1 81 ? -4.982 -8.879 -2.491 1.00 73.44 81 VAL A O 1
ATOM 586 N N . SER A 1 82 ? -4.341 -10.284 -4.109 1.00 74.81 82 SER A N 1
ATOM 587 C CA . SER A 1 82 ? -3.018 -9.677 -4.315 1.00 74.81 82 SER A CA 1
ATOM 588 C C . SER A 1 82 ? -2.782 -9.350 -5.789 1.00 74.81 82 SER A C 1
ATOM 590 O O . SER A 1 82 ? -3.218 -10.077 -6.680 1.00 74.81 82 SER A O 1
ATOM 592 N N . GLY A 1 83 ? -2.105 -8.227 -6.037 1.00 73.31 83 GLY A N 1
ATOM 593 C CA . GLY A 1 83 ? -1.672 -7.783 -7.361 1.00 73.31 83 GLY A CA 1
ATOM 594 C C . GLY A 1 83 ? -0.152 -7.858 -7.487 1.00 73.31 83 GLY A C 1
ATOM 595 O O . GLY A 1 83 ? 0.566 -7.687 -6.501 1.00 73.31 83 GLY A O 1
ATOM 596 N N . LYS A 1 84 ? 0.349 -8.109 -8.700 1.00 79.69 84 LYS A N 1
ATOM 597 C CA . LYS A 1 84 ? 1.785 -8.125 -8.999 1.00 79.69 84 LYS A CA 1
ATOM 598 C C . LYS A 1 84 ? 2.099 -7.061 -10.041 1.00 79.69 84 LYS A C 1
ATOM 600 O O . LYS A 1 84 ? 1.519 -7.072 -11.120 1.00 79.69 84 LYS A O 1
ATOM 605 N N . TYR A 1 85 ? 3.060 -6.202 -9.721 1.00 81.06 85 TYR A N 1
ATOM 606 C CA . TYR A 1 85 ? 3.674 -5.282 -10.667 1.00 81.06 85 TYR A CA 1
ATOM 607 C C . TYR A 1 85 ? 5.110 -5.739 -10.944 1.00 81.06 85 TYR A C 1
ATOM 609 O O . TYR A 1 85 ? 5.912 -5.858 -10.018 1.00 81.06 85 TYR A O 1
ATOM 617 N N . GLN A 1 86 ? 5.423 -6.057 -12.200 1.00 82.88 86 GLN A N 1
ATOM 618 C CA . GLN A 1 86 ? 6.747 -6.489 -12.638 1.00 82.88 86 GLN A CA 1
ATOM 619 C C . GLN A 1 86 ? 7.177 -5.702 -13.873 1.00 82.88 86 GLN A C 1
ATOM 621 O O . GLN A 1 86 ? 6.448 -5.636 -14.861 1.00 82.88 86 GLN A O 1
ATOM 626 N N . ILE A 1 87 ? 8.401 -5.185 -13.822 1.00 86.56 87 ILE A N 1
ATOM 627 C CA . ILE A 1 87 ? 9.069 -4.550 -14.955 1.00 86.56 87 ILE A CA 1
ATOM 628 C C . ILE A 1 87 ? 10.191 -5.483 -15.417 1.00 86.56 87 ILE A C 1
ATOM 630 O O . ILE A 1 87 ? 11.008 -5.919 -14.600 1.00 86.56 87 ILE A O 1
ATOM 634 N N . SER A 1 88 ? 10.215 -5.820 -16.703 1.00 85.38 88 SER A N 1
ATOM 635 C CA . SER A 1 88 ? 11.257 -6.639 -17.334 1.00 85.38 88 SER A CA 1
ATOM 636 C C . SER A 1 88 ? 12.186 -5.793 -18.204 1.00 85.38 88 SER A C 1
ATOM 638 O O . SER A 1 88 ? 11.785 -4.776 -18.761 1.00 85.38 88 SER A O 1
ATOM 640 N N . ASP A 1 89 ? 13.442 -6.240 -18.317 1.00 84.75 89 ASP A N 1
ATOM 641 C CA . ASP A 1 89 ? 14.465 -5.630 -19.184 1.00 84.75 89 ASP A CA 1
ATOM 642 C C . ASP A 1 89 ? 14.672 -4.121 -18.936 1.00 84.75 89 ASP A C 1
ATOM 644 O O . ASP A 1 89 ? 14.633 -3.315 -19.859 1.00 84.75 89 ASP A O 1
ATOM 648 N N . VAL A 1 90 ? 14.878 -3.739 -17.667 1.00 86.44 90 VAL A N 1
ATOM 649 C CA . VAL A 1 90 ? 15.124 -2.340 -17.280 1.00 86.44 90 VAL A CA 1
ATOM 650 C C . VAL A 1 90 ? 16.478 -1.869 -17.813 1.00 86.44 90 VAL A C 1
ATOM 652 O O . VAL A 1 90 ? 17.526 -2.388 -17.416 1.00 86.44 90 VAL A O 1
ATOM 655 N N . LYS A 1 91 ? 16.462 -0.842 -18.664 1.00 87.69 91 LYS A N 1
ATOM 656 C CA . LYS A 1 91 ? 17.652 -0.197 -19.238 1.00 87.69 91 LYS A CA 1
ATOM 657 C C . LYS A 1 91 ? 17.813 1.246 -18.752 1.00 87.69 91 LYS A C 1
ATOM 659 O O . LYS A 1 91 ? 16.849 1.871 -18.309 1.00 87.69 91 LYS A O 1
ATOM 664 N N . PRO A 1 92 ? 19.028 1.825 -18.839 1.00 91.19 92 PRO A N 1
ATOM 665 C CA . PRO A 1 92 ? 19.208 3.257 -18.626 1.00 91.19 92 PRO A CA 1
ATOM 666 C C . PRO A 1 92 ? 18.309 4.065 -19.574 1.00 91.19 92 PRO A C 1
ATOM 668 O O . PRO A 1 92 ? 18.413 3.913 -20.788 1.00 91.19 92 PRO A O 1
ATOM 671 N N . GLY A 1 93 ? 17.451 4.922 -19.015 1.00 86.50 93 GLY A N 1
ATOM 672 C CA . GLY A 1 93 ? 16.448 5.690 -19.764 1.00 86.50 93 GLY A CA 1
ATOM 673 C C . GLY A 1 93 ? 15.006 5.224 -19.537 1.00 86.50 93 GLY A C 1
ATOM 674 O O . GLY A 1 93 ? 14.089 6.014 -19.755 1.00 86.50 93 GLY A O 1
ATOM 675 N N . ASP A 1 94 ? 14.803 4.007 -19.023 1.00 89.06 94 ASP A N 1
ATOM 676 C CA . ASP A 1 94 ? 13.476 3.516 -18.651 1.00 89.06 94 ASP A CA 1
ATOM 677 C C . ASP A 1 94 ? 12.966 4.215 -17.386 1.00 89.06 94 ASP A C 1
ATOM 679 O O . ASP A 1 94 ? 13.725 4.544 -16.468 1.00 89.06 94 ASP A O 1
ATOM 683 N N . SER A 1 95 ? 11.654 4.428 -17.319 1.00 86.31 95 SER A N 1
ATOM 684 C CA . SER A 1 95 ? 11.006 5.028 -16.151 1.00 86.31 95 SER A CA 1
ATOM 685 C C . SER A 1 95 ? 9.628 4.433 -15.911 1.00 86.31 95 SER A C 1
ATOM 687 O O . SER A 1 95 ? 9.021 3.834 -16.796 1.00 86.31 95 SER A O 1
ATOM 689 N N . GLY A 1 96 ? 9.129 4.579 -14.690 1.00 85.81 96 GLY A N 1
ATOM 690 C CA . GLY A 1 96 ? 7.817 4.085 -14.322 1.00 85.81 96 GLY A CA 1
ATOM 691 C C . GLY A 1 96 ? 7.453 4.442 -12.893 1.00 85.81 96 GLY A C 1
ATOM 692 O O . GLY A 1 96 ? 8.294 4.904 -12.120 1.00 85.81 96 GLY A O 1
ATOM 693 N N . PHE A 1 97 ? 6.192 4.224 -12.544 1.00 83.69 97 PHE A N 1
ATOM 694 C CA . PHE A 1 97 ? 5.688 4.436 -11.195 1.00 83.69 97 PHE A CA 1
ATOM 695 C C . PHE A 1 97 ? 4.660 3.374 -10.809 1.00 83.69 97 PHE A C 1
ATOM 697 O O . PHE A 1 97 ? 3.971 2.812 -11.659 1.00 83.69 97 PHE A O 1
ATOM 704 N N . LEU A 1 98 ? 4.567 3.134 -9.503 1.00 85.69 98 LEU A N 1
ATOM 705 C CA . LEU A 1 98 ? 3.508 2.379 -8.848 1.00 85.69 98 LEU A CA 1
ATOM 706 C C . LEU A 1 98 ? 2.944 3.276 -7.749 1.00 85.69 98 LEU A C 1
ATOM 708 O O . LEU A 1 98 ? 3.687 3.735 -6.881 1.00 85.69 98 LEU A O 1
ATOM 712 N N . VAL A 1 99 ? 1.646 3.542 -7.814 1.00 88.44 99 VAL A N 1
ATOM 713 C CA . VAL A 1 99 ? 0.939 4.386 -6.848 1.00 88.44 99 VAL A CA 1
ATOM 714 C C . VAL A 1 99 ? -0.071 3.530 -6.104 1.00 88.44 99 VAL A C 1
ATOM 716 O O . VAL A 1 99 ? -0.799 2.765 -6.730 1.00 88.44 99 VAL A O 1
ATOM 719 N N . PHE A 1 100 ? -0.123 3.688 -4.780 1.00 86.94 100 PHE A N 1
ATOM 720 C CA . PHE A 1 100 ? -1.142 3.095 -3.919 1.00 86.94 100 PHE A CA 1
ATOM 721 C C . PHE A 1 100 ? -2.012 4.196 -3.310 1.00 86.94 100 PHE A C 1
ATOM 723 O O . PHE A 1 100 ? -1.495 5.143 -2.715 1.00 86.94 100 PHE A O 1
ATOM 730 N N . CYS A 1 101 ? -3.326 4.034 -3.419 1.00 88.81 101 CYS A N 1
ATOM 731 C CA . CYS A 1 101 ? -4.344 4.945 -2.911 1.00 88.81 101 CYS A CA 1
ATOM 732 C C . CYS A 1 101 ? -5.272 4.170 -1.962 1.00 88.81 101 CYS A C 1
ATOM 734 O O . CYS A 1 101 ? -6.292 3.630 -2.400 1.00 88.81 101 CYS A O 1
ATOM 736 N N . PRO A 1 102 ? -4.913 4.049 -0.673 1.00 86.44 102 PRO A N 1
ATOM 737 C CA . PRO A 1 102 ? -5.762 3.374 0.291 1.00 86.44 102 PRO A CA 1
ATOM 738 C C . PRO A 1 102 ? -6.962 4.251 0.671 1.00 86.44 102 PRO A C 1
ATOM 740 O O . PRO A 1 102 ? -6.820 5.456 0.888 1.00 86.44 102 PRO A O 1
ATOM 743 N N . LYS A 1 103 ? -8.138 3.638 0.791 1.00 86.12 103 LYS A N 1
ATOM 744 C CA . LYS A 1 103 ? -9.379 4.283 1.226 1.00 86.12 103 LYS A CA 1
ATOM 745 C C . LYS A 1 103 ? -10.096 3.382 2.229 1.00 86.12 103 LYS A C 1
ATOM 747 O O . LYS A 1 103 ? -10.307 2.197 1.979 1.00 86.12 103 LYS A O 1
ATOM 752 N N . ILE A 1 104 ? -10.428 3.965 3.375 1.00 83.88 104 ILE A N 1
ATOM 753 C CA . ILE A 1 104 ? -11.320 3.359 4.360 1.00 83.88 104 ILE A CA 1
ATOM 754 C C . ILE A 1 104 ? -12.724 3.828 4.006 1.00 83.88 104 ILE A C 1
ATOM 756 O O . ILE A 1 104 ? -12.944 5.034 3.855 1.00 83.88 104 ILE A O 1
ATOM 760 N N . VAL A 1 105 ? -13.636 2.881 3.830 1.00 81.88 105 VAL A N 1
ATOM 761 C CA . VAL A 1 105 ? -15.030 3.155 3.479 1.00 81.88 105 VAL A CA 1
ATOM 762 C C . VAL A 1 105 ? -15.908 2.869 4.699 1.00 81.88 105 VAL A C 1
ATOM 764 O O . VAL A 1 105 ? -15.497 2.173 5.627 1.00 81.88 105 VAL A O 1
ATOM 767 N N . ASP A 1 106 ? -17.087 3.484 4.711 1.00 79.19 106 ASP A N 1
ATOM 768 C CA . ASP A 1 106 ? -18.166 3.299 5.687 1.00 79.19 106 ASP A CA 1
ATOM 769 C C . ASP A 1 106 ? -17.903 3.852 7.089 1.00 79.19 106 ASP A C 1
ATOM 771 O O . ASP A 1 106 ? -18.636 4.738 7.535 1.00 79.19 106 ASP A O 1
ATOM 775 N N . ASN A 1 107 ? -16.854 3.395 7.774 1.00 79.19 107 ASN A N 1
ATOM 776 C CA . ASN A 1 107 ? -16.621 3.738 9.172 1.00 79.19 107 ASN A CA 1
ATOM 777 C C . ASN A 1 107 ? -15.316 4.534 9.380 1.00 79.19 107 ASN A C 1
ATOM 779 O O . ASN A 1 107 ? -14.287 4.199 8.790 1.00 79.19 107 ASN A O 1
ATOM 783 N N . PRO A 1 108 ? -15.296 5.574 10.239 1.00 79.75 108 PRO A N 1
ATOM 784 C CA . PRO A 1 108 ? -14.070 6.301 10.550 1.00 79.75 108 PRO A CA 1
ATOM 785 C C . PRO A 1 108 ? -13.006 5.365 11.130 1.00 79.75 108 PRO A C 1
ATOM 787 O O . PRO A 1 108 ? -13.248 4.641 12.095 1.00 79.75 108 PRO A O 1
ATOM 790 N N . GLY A 1 109 ? -11.804 5.414 10.568 1.00 80.19 109 GLY A N 1
ATOM 791 C CA . GLY A 1 109 ? -10.692 4.568 10.978 1.00 80.19 109 GLY A CA 1
ATOM 792 C C . GLY A 1 109 ? -9.348 5.212 10.668 1.00 80.19 109 GLY A C 1
ATOM 793 O O . GLY A 1 109 ? -9.267 6.246 10.004 1.00 80.19 109 GLY A O 1
ATOM 794 N N . TRP A 1 110 ? -8.280 4.597 11.165 1.00 77.75 110 TRP A N 1
ATOM 795 C CA . TRP A 1 110 ? -6.907 4.998 10.880 1.00 77.75 110 TRP A CA 1
ATOM 796 C C . TRP A 1 110 ? -6.195 3.867 10.141 1.00 77.75 110 TRP A C 1
ATOM 798 O O . TRP A 1 110 ? -6.344 2.695 10.478 1.00 77.75 110 TRP A O 1
ATOM 808 N N . LEU A 1 111 ? -5.420 4.229 9.121 1.00 80.81 111 LEU A N 1
ATOM 809 C CA . LEU A 1 111 ? -4.585 3.301 8.371 1.00 80.81 111 LEU A CA 1
ATOM 810 C C . LEU A 1 111 ? -3.140 3.421 8.848 1.00 80.81 111 LEU A C 1
ATOM 812 O O . LEU A 1 111 ? -2.597 4.523 8.926 1.00 80.81 111 LEU A O 1
ATOM 816 N N . PHE A 1 112 ? -2.498 2.281 9.085 1.00 82.00 112 PHE A N 1
ATOM 817 C CA . PHE A 1 112 ? -1.058 2.200 9.287 1.00 82.00 112 PHE A CA 1
ATOM 818 C C . PHE A 1 112 ? -0.429 1.302 8.226 1.00 82.00 112 PHE A C 1
ATOM 820 O O . PHE A 1 112 ? -0.882 0.182 8.000 1.00 82.00 112 PHE A O 1
ATOM 827 N N . VAL A 1 113 ? 0.634 1.796 7.592 1.00 80.88 113 VAL A N 1
ATOM 828 C CA . VAL A 1 113 ? 1.412 1.053 6.598 1.00 80.88 113 VAL A CA 1
ATOM 829 C C . VAL A 1 113 ? 2.786 0.768 7.189 1.00 80.88 113 VAL A C 1
ATOM 831 O O . VAL 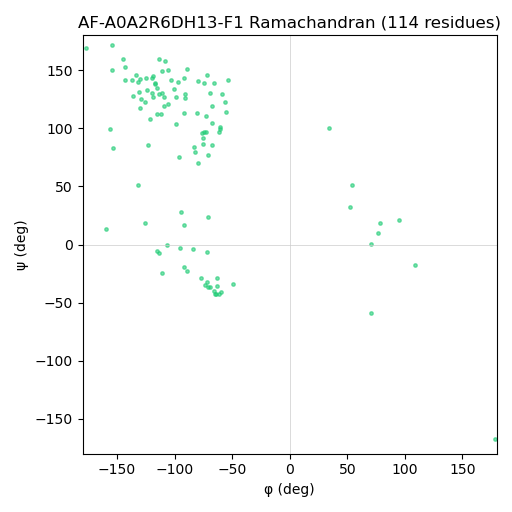A 1 113 ? 3.577 1.682 7.415 1.00 80.88 113 VAL A O 1
ATOM 834 N N . GLY A 1 114 ? 3.052 -0.510 7.451 1.00 80.38 114 GLY A N 1
ATOM 835 C CA . GLY A 1 114 ? 4.355 -0.999 7.887 1.00 80.38 114 GLY A CA 1
ATOM 836 C C . GLY A 1 114 ? 5.159 -1.539 6.708 1.00 80.38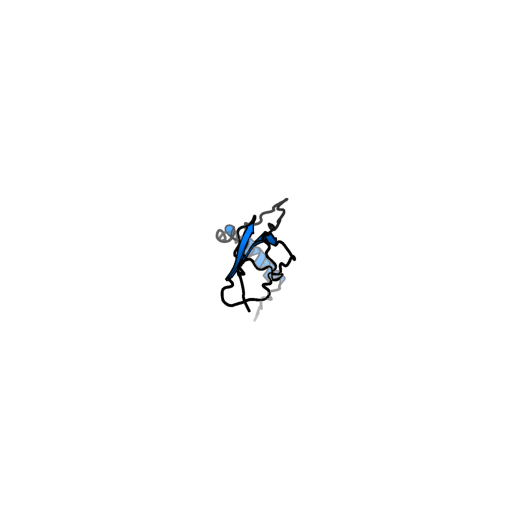 114 GLY A C 1
ATOM 837 O O . GLY A 1 114 ? 4.615 -2.214 5.838 1.00 80.38 114 GLY A O 1
ATOM 838 N N . MET A 1 115 ? 6.458 -1.259 6.697 1.00 73.38 115 MET A N 1
ATOM 839 C CA . MET A 1 115 ? 7.426 -1.820 5.755 1.00 73.38 115 MET A CA 1
ATOM 840 C C . MET A 1 115 ? 8.546 -2.486 6.561 1.00 73.38 115 MET A C 1
ATOM 842 O O . MET A 1 115 ? 9.009 -1.909 7.546 1.00 73.38 115 MET A O 1
ATOM 846 N N . HIS A 1 116 ? 8.922 -3.708 6.183 1.00 56.00 116 HIS A N 1
ATOM 847 C CA . HIS A 1 116 ? 9.966 -4.518 6.817 1.00 56.00 116 HIS A CA 1
ATOM 848 C C . HIS A 1 116 ? 10.935 -5.029 5.750 1.00 56.00 116 HIS A C 1
ATOM 850 O O . HIS A 1 116 ? 10.470 -5.278 4.616 1.00 56.00 116 HIS A O 1
#

Radius of gyration: 35.84 Å; Cα contacts (8 Å, |Δi|>4): 106; chains: 1; bounding box: 54×26×117 Å